Protein AF-A0A7W0JL51-F1 (afdb_monomer_lite)

Secondary structure (DSSP, 8-state):
---PPPPHHHHHHHHHHHTT--HHHHHHHHT--HHHHHHHHHHHHHHHHHHHHHHHHHHHHHTTTHHHHHTT--

Foldseek 3Di:
DDLDDQDPLLVQLVVCVVVVDDLVNSCVVVVHDSVVSVVSPVVSVVSVVVVVVVVVVVCVVPPPPVVVVVVVVD

Sequence (74 aa):
MSVPPLSMIEEQVVLLVAGGRSHRAVADELGLSVKTIEWHVVRARRKLEHAASLHDRVQDAVGPTAERQAARNG

pLDDT: mean 89.47, std 15.94, range [48.91, 98.69]

Radius of gyration: 19.19 Å; chains: 1; bounding box: 36×23×59 Å

Structure (mmCIF, N/CA/C/O backbone):
data_AF-A0A7W0JL51-F1
#
_entry.id   AF-A0A7W0JL51-F1
#
loop_
_atom_site.group_PDB
_atom_site.id
_atom_site.type_symbol
_atom_site.label_atom_id
_atom_site.label_alt_id
_atom_site.label_comp_id
_atom_site.label_asym_id
_atom_site.label_entity_id
_atom_site.label_seq_id
_atom_site.pdbx_PDB_ins_code
_atom_site.Cartn_x
_atom_site.Cartn_y
_atom_site.Cartn_z
_atom_site.occupancy
_atom_site.B_iso_or_equiv
_atom_site.auth_seq_id
_atom_site.auth_comp_id
_atom_site.auth_asym_id
_atom_site.auth_atom_id
_atom_site.pdbx_PDB_model_num
ATOM 1 N N . MET A 1 1 ? 15.510 12.890 -10.052 1.00 61.41 1 MET A N 1
ATOM 2 C CA . MET A 1 1 ? 15.094 12.498 -8.685 1.00 61.41 1 MET A CA 1
ATOM 3 C C . MET A 1 1 ? 14.980 10.985 -8.640 1.00 61.41 1 MET A C 1
ATOM 5 O O . MET A 1 1 ? 14.456 10.423 -9.592 1.00 61.41 1 MET A O 1
ATOM 9 N N . SER A 1 2 ? 15.508 10.346 -7.595 1.00 85.44 2 SER A N 1
ATOM 10 C CA . SER A 1 2 ? 15.380 8.895 -7.381 1.00 85.44 2 SER A CA 1
ATOM 11 C C . SER A 1 2 ? 13.978 8.549 -6.865 1.00 85.44 2 SER A C 1
ATOM 13 O O . SER A 1 2 ? 13.375 9.371 -6.169 1.00 85.44 2 SER A O 1
ATOM 15 N N . VAL A 1 3 ? 13.462 7.360 -7.191 1.00 89.50 3 VAL A N 1
ATOM 16 C CA . VAL A 1 3 ? 12.219 6.844 -6.597 1.00 89.50 3 VAL A CA 1
ATOM 17 C C . VAL A 1 3 ? 12.564 6.263 -5.223 1.00 89.50 3 VAL A C 1
ATOM 19 O O . VAL A 1 3 ? 13.316 5.291 -5.155 1.00 89.50 3 VAL A O 1
ATOM 22 N N . PRO A 1 4 ? 12.078 6.847 -4.113 1.00 92.44 4 PRO A N 1
ATOM 23 C CA . PRO A 1 4 ? 12.381 6.315 -2.793 1.00 92.44 4 PRO A CA 1
ATOM 24 C C . PRO A 1 4 ? 11.676 4.965 -2.593 1.00 92.44 4 PRO A C 1
ATOM 26 O O . PRO A 1 4 ? 10.514 4.834 -2.995 1.00 92.44 4 PRO A O 1
ATOM 29 N N . PRO A 1 5 ? 12.317 3.992 -1.922 1.00 95.81 5 PRO A N 1
ATOM 30 C CA . PRO A 1 5 ? 11.671 2.725 -1.601 1.00 95.81 5 PRO A CA 1
ATOM 31 C C . PRO A 1 5 ? 10.474 2.948 -0.669 1.00 95.81 5 PRO A C 1
ATOM 33 O O . PRO A 1 5 ? 10.375 3.979 0.017 1.00 95.81 5 PRO A O 1
ATOM 36 N N . LEU A 1 6 ? 9.560 1.978 -0.628 1.00 98.00 6 LEU A N 1
ATOM 37 C CA . LEU A 1 6 ? 8.562 1.916 0.437 1.00 98.00 6 LEU A CA 1
ATOM 38 C C . LEU A 1 6 ? 9.275 1.783 1.789 1.00 98.00 6 LEU A C 1
ATOM 40 O O . LEU A 1 6 ? 10.319 1.143 1.892 1.00 98.00 6 LEU A O 1
ATOM 44 N N . SER A 1 7 ? 8.737 2.420 2.826 1.00 98.12 7 SER A N 1
ATOM 45 C CA . SER A 1 7 ? 9.128 2.065 4.191 1.00 98.12 7 SER A CA 1
ATOM 46 C C . SER A 1 7 ? 8.507 0.721 4.580 1.00 98.12 7 SER A C 1
ATOM 48 O O . SER A 1 7 ? 7.502 0.319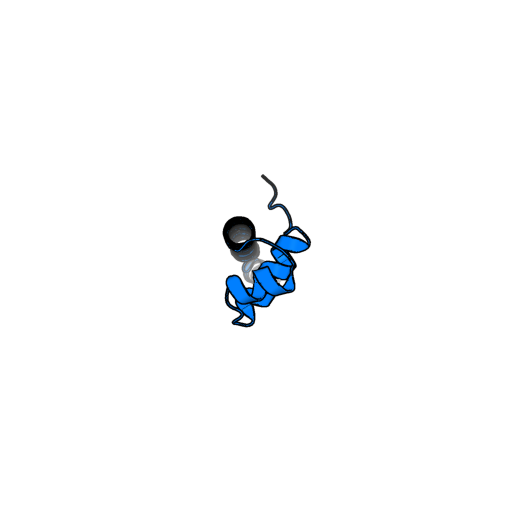 3.999 1.00 98.12 7 SER A O 1
ATOM 50 N N . MET A 1 8 ? 9.040 0.080 5.623 1.00 98.19 8 MET A N 1
ATOM 51 C CA . MET A 1 8 ? 8.492 -1.179 6.154 1.00 98.19 8 MET A CA 1
ATOM 52 C C . MET A 1 8 ? 6.983 -1.099 6.434 1.00 98.19 8 MET A C 1
ATOM 54 O O . MET A 1 8 ? 6.240 -2.011 6.090 1.00 98.19 8 MET A O 1
ATOM 58 N N . ILE A 1 9 ? 6.512 0.009 7.022 1.00 98.06 9 ILE A N 1
ATOM 59 C CA . ILE A 1 9 ? 5.081 0.206 7.299 1.00 98.06 9 ILE A CA 1
ATOM 60 C C . ILE A 1 9 ? 4.283 0.483 6.029 1.00 98.06 9 ILE A C 1
ATOM 62 O O . ILE A 1 9 ? 3.179 -0.027 5.890 1.00 98.06 9 ILE A O 1
ATOM 66 N N . GLU A 1 10 ? 4.817 1.266 5.091 1.00 98.62 10 GLU A N 1
ATOM 67 C CA . GLU A 1 10 ? 4.138 1.498 3.813 1.00 98.62 10 GLU A CA 1
ATOM 68 C C . GLU A 1 10 ? 3.951 0.188 3.041 1.00 98.62 10 GLU A C 1
ATOM 70 O O . GLU A 1 10 ? 2.862 -0.043 2.528 1.00 98.62 10 GLU A O 1
ATOM 75 N N . GLU A 1 11 ? 4.973 -0.673 3.013 1.00 98.56 11 GLU A N 1
ATOM 76 C CA . GLU A 1 11 ? 4.921 -2.010 2.415 1.00 98.56 11 GLU A CA 1
ATOM 77 C C . GLU A 1 11 ? 3.883 -2.905 3.106 1.00 98.56 11 GLU A C 1
ATOM 79 O O . GLU A 1 11 ? 2.994 -3.436 2.442 1.00 98.56 11 GLU A O 1
ATOM 84 N N . GLN A 1 12 ? 3.924 -3.012 4.438 1.00 98.38 12 GLN A N 1
ATOM 85 C CA . GLN A 1 12 ? 2.951 -3.804 5.200 1.00 98.38 12 GLN A CA 1
ATOM 86 C C . GLN A 1 12 ? 1.510 -3.347 4.952 1.00 98.38 12 GLN A C 1
ATOM 88 O O . GLN A 1 12 ? 0.632 -4.167 4.684 1.00 98.38 12 GLN A O 1
ATOM 93 N N . VAL A 1 13 ? 1.270 -2.033 4.994 1.00 98.56 13 VAL A N 1
ATOM 94 C CA . VAL A 1 13 ? -0.057 -1.454 4.773 1.00 98.56 13 VAL A CA 1
ATOM 95 C C . VAL A 1 13 ? -0.573 -1.784 3.375 1.00 98.56 13 VAL A C 1
ATOM 97 O O . VAL A 1 13 ? -1.703 -2.256 3.250 1.00 98.56 13 VAL A O 1
ATOM 100 N N . VAL A 1 14 ? 0.223 -1.568 2.320 1.00 97.62 14 VAL A N 1
ATOM 101 C CA . VAL A 1 14 ? -0.261 -1.827 0.954 1.00 97.62 14 VAL A CA 1
ATOM 102 C C . VAL A 1 14 ? -0.436 -3.310 0.662 1.00 97.62 14 VAL A C 1
ATOM 104 O O . VAL A 1 14 ? -1.367 -3.647 -0.061 1.00 97.62 14 VAL A O 1
ATOM 107 N N . LEU A 1 15 ? 0.379 -4.197 1.244 1.00 98.38 15 LEU A N 1
ATOM 108 C CA . LEU A 1 15 ? 0.208 -5.644 1.091 1.00 98.38 15 LEU A CA 1
ATOM 109 C C . LEU A 1 15 ? -1.087 -6.133 1.751 1.00 98.38 15 LEU A C 1
ATOM 111 O O . LEU A 1 15 ? -1.841 -6.884 1.134 1.00 98.38 15 LEU A O 1
ATOM 115 N N . LEU A 1 16 ? -1.395 -5.669 2.966 1.00 98.50 16 LEU A N 1
ATOM 116 C CA . LEU A 1 16 ? -2.644 -6.023 3.646 1.00 98.50 16 LEU A CA 1
ATOM 117 C C . LEU A 1 16 ? -3.872 -5.487 2.896 1.00 98.50 16 LEU A C 1
ATOM 119 O O . LEU A 1 16 ? -4.849 -6.216 2.713 1.00 98.50 16 LEU A O 1
ATOM 123 N N . VAL A 1 17 ? -3.817 -4.238 2.422 1.00 98.12 17 VAL A N 1
ATOM 124 C CA . VAL A 1 17 ? -4.896 -3.640 1.619 1.00 98.12 17 VAL A CA 1
ATOM 125 C C . VAL A 1 17 ? -5.061 -4.366 0.280 1.00 98.12 17 VAL A C 1
ATOM 127 O O . VAL A 1 17 ? -6.188 -4.676 -0.101 1.00 98.12 17 VAL A O 1
ATOM 130 N N . ALA A 1 18 ? -3.968 -4.702 -0.411 1.00 97.50 18 ALA A N 1
ATOM 131 C CA . ALA A 1 18 ? -4.003 -5.487 -1.649 1.00 97.50 18 ALA A CA 1
ATOM 132 C C . ALA A 1 18 ? -4.570 -6.901 -1.429 1.00 97.50 18 ALA A C 1
ATOM 134 O O . ALA A 1 18 ? -5.226 -7.444 -2.313 1.00 97.50 18 ALA A O 1
ATOM 135 N N . GLY A 1 19 ? -4.392 -7.462 -0.230 1.00 97.94 19 GLY A N 1
ATOM 136 C CA . GLY A 1 19 ? -5.045 -8.693 0.219 1.00 97.94 19 GLY A CA 1
ATOM 137 C C . GLY A 1 19 ? -6.539 -8.549 0.547 1.00 97.94 19 GLY A C 1
ATOM 138 O O . GLY A 1 19 ? -7.140 -9.493 1.052 1.00 97.94 19 GLY A O 1
ATOM 139 N N . GLY A 1 20 ? -7.148 -7.384 0.303 1.00 98.38 20 GLY A N 1
ATOM 140 C CA . GLY A 1 20 ? -8.574 -7.127 0.516 1.00 98.38 20 GLY A CA 1
ATOM 141 C C . GLY A 1 20 ? -8.946 -6.678 1.932 1.00 98.38 20 GLY A C 1
ATOM 142 O O . GLY A 1 20 ? -10.132 -6.574 2.250 1.00 98.38 20 GLY A O 1
ATOM 143 N N . ARG A 1 21 ? -7.972 -6.399 2.809 1.00 98.44 21 ARG A N 1
ATOM 144 C CA . ARG A 1 21 ? -8.256 -5.902 4.164 1.00 98.44 21 ARG A CA 1
ATOM 145 C C . ARG A 1 21 ? -8.722 -4.445 4.110 1.00 98.44 21 ARG A C 1
ATOM 147 O O . ARG A 1 21 ? -8.141 -3.612 3.418 1.00 98.44 21 ARG A O 1
ATOM 154 N N . SER A 1 22 ? -9.751 -4.115 4.891 1.00 98.62 22 SER A N 1
ATOM 155 C CA . SER A 1 22 ? -10.201 -2.728 5.049 1.00 98.62 22 SER A CA 1
ATOM 156 C C . SER A 1 22 ? -9.191 -1.912 5.860 1.00 98.62 22 SER A C 1
ATOM 158 O O . SER A 1 22 ? -8.513 -2.451 6.735 1.00 98.62 22 SER A O 1
ATOM 160 N N . HIS A 1 23 ? -9.132 -0.593 5.648 1.00 98.50 23 HIS A N 1
ATOM 161 C CA . HIS A 1 23 ? -8.224 0.283 6.405 1.00 98.50 23 HIS A CA 1
ATOM 162 C C . HIS A 1 23 ? -8.413 0.172 7.921 1.00 98.50 23 HIS A C 1
ATOM 164 O O . HIS A 1 23 ? -7.442 0.271 8.663 1.00 98.50 23 HIS A O 1
ATOM 170 N N . ARG A 1 24 ? -9.647 -0.070 8.382 1.00 98.69 24 ARG A N 1
ATOM 171 C CA . ARG A 1 24 ? -9.942 -0.307 9.798 1.00 98.69 24 ARG A CA 1
ATOM 172 C C . ARG A 1 24 ? -9.324 -1.610 10.299 1.00 98.69 24 ARG A C 1
ATOM 174 O O . ARG A 1 24 ? -8.640 -1.586 11.308 1.00 98.69 24 ARG A O 1
ATOM 181 N N . ALA A 1 25 ? -9.486 -2.709 9.563 1.00 98.69 25 ALA A N 1
ATOM 182 C CA . ALA A 1 25 ? -8.890 -3.988 9.944 1.00 98.69 25 ALA A CA 1
ATOM 183 C C . ALA A 1 25 ? -7.352 -3.941 9.949 1.00 98.69 25 ALA A C 1
ATOM 185 O O . ALA A 1 25 ? -6.729 -4.619 10.757 1.00 98.69 25 ALA A O 1
ATOM 186 N N . VAL A 1 26 ? -6.748 -3.153 9.055 1.00 98.69 26 VAL A N 1
ATOM 187 C CA . VAL A 1 26 ? -5.295 -2.916 9.033 1.00 98.69 26 VAL A CA 1
ATOM 188 C C . VAL A 1 26 ? -4.858 -2.027 10.199 1.00 98.69 26 VAL A C 1
ATOM 190 O O . VAL A 1 26 ? -3.847 -2.304 10.831 1.00 98.69 26 VAL A O 1
ATOM 193 N N . ALA A 1 27 ? -5.620 -0.974 10.507 1.00 98.69 27 ALA A N 1
ATOM 194 C CA . ALA A 1 27 ? -5.364 -0.094 11.645 1.00 98.69 27 ALA A CA 1
ATOM 195 C C . ALA A 1 27 ? -5.368 -0.876 12.967 1.00 98.69 27 ALA A C 1
ATOM 197 O O . ALA A 1 27 ? -4.428 -0.753 13.751 1.00 98.69 27 ALA A O 1
ATOM 198 N N . ASP A 1 28 ? -6.378 -1.729 13.154 1.00 98.62 28 ASP A N 1
ATOM 199 C CA . ASP A 1 28 ? -6.514 -2.592 14.327 1.00 98.62 28 ASP A CA 1
ATOM 200 C C . ASP A 1 28 ? -5.348 -3.598 14.423 1.00 98.62 28 ASP A C 1
ATOM 202 O O . ASP A 1 28 ? -4.780 -3.776 15.497 1.00 98.62 28 ASP A O 1
ATOM 206 N N . GLU A 1 29 ? -4.939 -4.212 13.304 1.00 98.19 29 GLU A N 1
ATOM 207 C CA . GLU A 1 29 ? -3.822 -5.172 13.263 1.00 98.19 29 GLU A CA 1
ATOM 208 C C . GLU A 1 29 ? -2.462 -4.528 13.563 1.00 98.19 29 GLU A C 1
ATOM 210 O O . GLU A 1 29 ? -1.644 -5.109 14.273 1.00 98.19 29 GLU A O 1
ATOM 215 N N . LEU A 1 30 ? -2.218 -3.324 13.044 1.00 97.75 30 LEU A N 1
ATOM 216 C CA . LEU A 1 30 ? -0.935 -2.634 13.189 1.00 97.75 30 LEU A CA 1
ATOM 217 C C . LEU A 1 30 ? -0.862 -1.735 14.435 1.00 97.75 30 LEU A C 1
ATOM 219 O O . LEU A 1 30 ? 0.175 -1.117 14.676 1.00 97.75 30 LEU A O 1
ATOM 223 N N . GLY A 1 31 ? -1.942 -1.625 15.217 1.00 98.19 31 GLY A N 1
ATOM 224 C CA . GLY A 1 31 ? -2.008 -0.731 16.378 1.00 98.19 31 GLY A CA 1
ATOM 225 C C . GLY A 1 31 ? -1.910 0.754 16.005 1.00 98.19 31 GLY A C 1
ATOM 226 O O . GLY A 1 31 ? -1.325 1.548 16.742 1.00 98.19 31 GLY A O 1
ATOM 227 N N . LEU A 1 32 ? -2.447 1.134 14.843 1.00 98.12 32 LEU A N 1
ATOM 228 C CA . LEU A 1 32 ? -2.389 2.489 14.287 1.00 98.12 32 LEU A CA 1
ATOM 229 C C . LEU A 1 32 ? -3.788 3.093 14.149 1.00 98.12 32 LEU A C 1
ATOM 231 O O . LEU A 1 32 ? -4.799 2.404 14.199 1.00 98.12 32 LEU A O 1
ATOM 235 N N . SER A 1 33 ? -3.865 4.408 13.930 1.00 98.69 33 SER A N 1
ATOM 236 C CA . SER A 1 33 ? -5.143 5.040 13.585 1.00 98.69 33 SER A CA 1
ATOM 237 C C . SER A 1 33 ? -5.502 4.792 12.116 1.00 98.69 33 SER A C 1
ATOM 239 O O . SER A 1 33 ? -4.620 4.760 11.257 1.00 98.69 33 SER A O 1
ATOM 241 N N . VAL A 1 34 ? -6.799 4.725 11.793 1.00 98.69 34 VAL A N 1
ATOM 242 C CA . VAL A 1 34 ? -7.275 4.643 10.394 1.00 98.69 34 VAL A CA 1
ATOM 243 C C . VAL A 1 34 ? -6.707 5.782 9.541 1.00 98.69 34 VAL A C 1
ATOM 245 O O . VAL A 1 34 ? -6.259 5.554 8.422 1.00 98.69 34 VAL A O 1
ATOM 248 N N . LYS A 1 35 ? -6.621 6.995 10.100 1.00 98.69 35 LYS A N 1
ATOM 249 C CA . LYS A 1 35 ? -6.030 8.160 9.426 1.00 98.69 35 LYS A CA 1
ATOM 250 C C . LYS A 1 35 ? -4.543 7.964 9.108 1.00 98.69 35 LYS A C 1
ATOM 252 O O . LYS A 1 35 ? -4.065 8.404 8.064 1.00 98.69 35 LYS A O 1
ATOM 257 N N . THR A 1 36 ? -3.807 7.297 9.995 1.00 98.44 36 THR A N 1
ATOM 258 C CA . THR A 1 36 ? -2.404 6.928 9.765 1.00 98.44 36 THR A CA 1
ATOM 259 C C . THR A 1 36 ? -2.298 5.921 8.622 1.00 98.44 36 THR A C 1
ATOM 261 O O . THR A 1 36 ? -1.454 6.093 7.745 1.00 98.44 36 THR A O 1
ATOM 264 N N . ILE A 1 37 ? -3.190 4.925 8.573 1.00 98.69 37 ILE A N 1
ATOM 265 C CA . ILE A 1 37 ? -3.257 3.960 7.466 1.00 9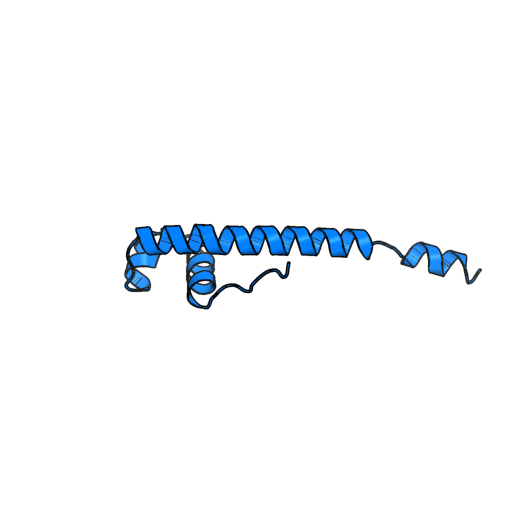8.69 37 ILE A CA 1
ATOM 266 C C . ILE A 1 37 ? -3.526 4.664 6.134 1.00 98.69 37 ILE A C 1
ATOM 268 O O . ILE A 1 37 ? -2.771 4.472 5.185 1.00 98.69 37 ILE A O 1
ATOM 272 N N . GLU A 1 38 ? -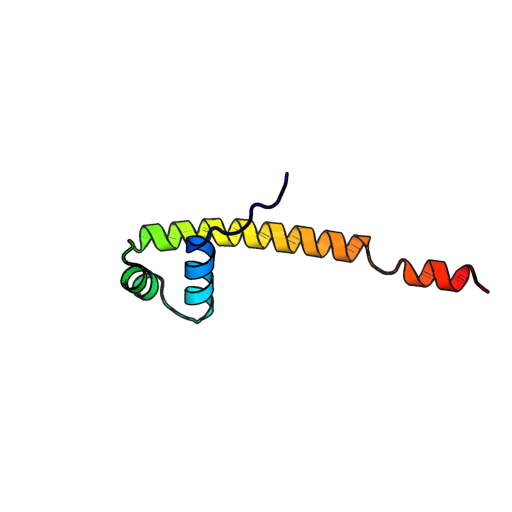4.535 5.533 6.065 1.00 98.62 38 GLU A N 1
ATOM 273 C CA . GLU A 1 38 ? -4.853 6.308 4.856 1.00 98.62 38 GLU A CA 1
ATOM 274 C C . GLU A 1 38 ? -3.655 7.131 4.369 1.00 98.62 38 GLU A C 1
ATOM 276 O O . GLU A 1 38 ? -3.343 7.151 3.175 1.00 98.62 38 GLU A O 1
ATOM 281 N N . TRP A 1 39 ? -2.937 7.770 5.295 1.00 98.69 39 TRP A N 1
ATOM 282 C CA . TRP A 1 39 ? -1.725 8.515 4.972 1.00 98.69 39 TRP A CA 1
ATOM 283 C C . TRP A 1 39 ? -0.625 7.617 4.387 1.00 98.69 39 TRP A C 1
ATOM 285 O O . TRP A 1 39 ? -0.022 7.975 3.368 1.00 98.69 39 TRP A O 1
ATOM 295 N N . HIS A 1 40 ? -0.388 6.441 4.980 1.00 98.56 40 HIS A N 1
ATOM 296 C CA . HIS A 1 40 ? 0.569 5.465 4.452 1.00 98.56 40 HIS A CA 1
ATOM 297 C C . HIS A 1 40 ? 0.170 4.968 3.062 1.00 98.56 40 HIS A C 1
ATOM 299 O O . HIS A 1 40 ? 1.026 4.936 2.179 1.00 98.56 40 HIS A O 1
ATOM 305 N N . VAL A 1 41 ? -1.113 4.667 2.829 1.00 98.50 41 VAL A N 1
ATOM 306 C CA . VAL A 1 41 ? -1.629 4.254 1.513 1.00 98.50 41 VAL A CA 1
ATOM 307 C C . VAL A 1 41 ? -1.361 5.331 0.461 1.00 98.50 41 VAL A C 1
ATOM 309 O O . VAL A 1 41 ? -0.814 5.030 -0.599 1.00 98.50 41 VAL A O 1
ATOM 312 N N . VAL A 1 42 ? -1.676 6.599 0.749 1.00 98.38 42 VAL A N 1
ATOM 313 C CA . VAL A 1 42 ? -1.444 7.710 -0.193 1.00 98.38 42 VAL A CA 1
ATOM 314 C C . VAL A 1 42 ? 0.041 7.859 -0.527 1.00 98.38 42 VAL A C 1
ATOM 316 O O . VAL A 1 42 ? 0.400 8.029 -1.695 1.00 98.38 42 VAL A O 1
ATOM 319 N N . ARG A 1 43 ? 0.923 7.792 0.476 1.00 98.12 43 ARG A N 1
ATOM 320 C CA . ARG A 1 43 ? 2.373 7.886 0.253 1.00 98.12 43 ARG A CA 1
ATOM 321 C C . ARG A 1 43 ? 2.921 6.705 -0.534 1.00 98.12 43 ARG A C 1
ATOM 323 O O . ARG A 1 43 ? 3.682 6.924 -1.475 1.00 98.12 43 ARG A O 1
ATOM 330 N N . ALA A 1 44 ? 2.547 5.487 -0.158 1.00 98.12 44 ALA A N 1
ATOM 331 C CA . ALA A 1 44 ? 2.994 4.273 -0.821 1.00 98.12 44 ALA A CA 1
ATOM 332 C C . ALA A 1 44 ? 2.546 4.258 -2.286 1.00 98.12 44 ALA A C 1
ATOM 334 O O . ALA A 1 44 ? 3.368 4.053 -3.176 1.00 98.12 44 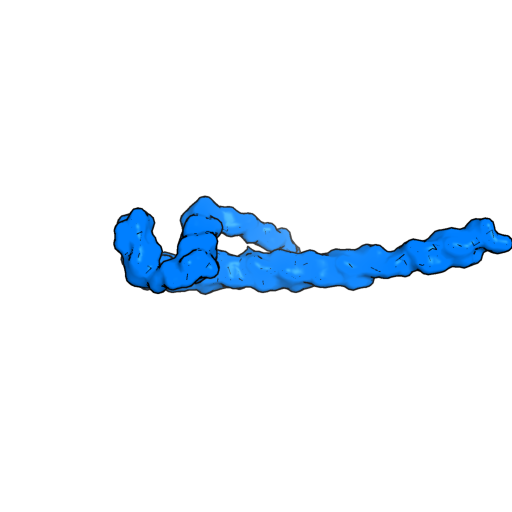ALA A O 1
ATOM 335 N N . ARG A 1 45 ? 1.279 4.604 -2.550 1.00 97.50 45 ARG A N 1
ATOM 336 C CA . ARG A 1 45 ? 0.728 4.704 -3.904 1.00 97.50 45 ARG A CA 1
ATOM 337 C C . ARG A 1 45 ? 1.537 5.652 -4.792 1.00 97.50 45 ARG A C 1
ATOM 339 O O . ARG A 1 45 ? 1.921 5.255 -5.883 1.00 97.50 45 ARG A O 1
ATOM 346 N N . ARG A 1 46 ? 1.880 6.855 -4.314 1.00 97.44 46 ARG A N 1
ATOM 347 C CA . ARG A 1 46 ? 2.714 7.801 -5.088 1.00 97.44 46 ARG A CA 1
ATOM 348 C C . ARG A 1 46 ? 4.086 7.224 -5.443 1.00 97.44 46 ARG A C 1
ATOM 350 O O . ARG A 1 46 ? 4.583 7.444 -6.543 1.00 97.44 46 ARG A O 1
ATOM 357 N N . LYS A 1 47 ? 4.716 6.498 -4.514 1.00 97.50 47 LYS A N 1
ATOM 358 C CA . LYS A 1 47 ? 6.016 5.855 -4.760 1.00 97.50 47 LYS A CA 1
ATOM 359 C C . LYS A 1 47 ? 5.900 4.748 -5.805 1.00 97.50 47 LYS A C 1
ATOM 361 O O . LYS A 1 47 ? 6.734 4.684 -6.702 1.00 97.50 47 LYS A O 1
ATOM 366 N N . LEU A 1 48 ? 4.858 3.924 -5.706 1.00 97.06 48 LEU A N 1
ATOM 367 C CA . LEU A 1 48 ? 4.581 2.843 -6.651 1.00 97.06 48 LEU A CA 1
ATOM 368 C C . LEU A 1 48 ? 4.254 3.374 -8.051 1.00 97.06 48 LEU A C 1
ATOM 370 O O . LEU A 1 48 ? 4.801 2.870 -9.022 1.00 97.06 48 LEU A O 1
ATOM 374 N N . GLU A 1 49 ? 3.446 4.431 -8.164 1.00 96.81 49 GLU A N 1
ATOM 375 C CA . GLU A 1 49 ? 3.147 5.094 -9.443 1.00 96.81 49 GLU A CA 1
ATOM 376 C C . GLU A 1 49 ? 4.420 5.640 -10.106 1.00 96.81 49 GLU A C 1
ATOM 378 O O . GLU A 1 49 ? 4.644 5.436 -11.299 1.00 96.81 49 GLU A O 1
ATOM 383 N N . HIS A 1 50 ? 5.302 6.284 -9.334 1.00 96.81 50 HIS A N 1
ATOM 384 C CA . HIS A 1 50 ? 6.592 6.740 -9.851 1.00 96.81 50 HIS A CA 1
ATOM 385 C C . HIS A 1 50 ? 7.505 5.580 -10.270 1.00 96.81 50 HIS A C 1
ATOM 387 O O . HIS A 1 50 ? 8.179 5.685 -11.294 1.00 96.81 50 HIS A O 1
ATOM 393 N N . ALA A 1 51 ? 7.540 4.490 -9.495 1.00 95.38 51 ALA A N 1
ATOM 394 C CA . ALA A 1 51 ? 8.324 3.303 -9.824 1.00 95.38 51 ALA A CA 1
ATOM 395 C C . ALA A 1 51 ? 7.828 2.647 -11.119 1.00 95.38 51 ALA A C 1
ATOM 397 O O . ALA A 1 51 ? 8.642 2.369 -11.994 1.00 95.38 51 ALA A O 1
ATOM 398 N N . ALA A 1 52 ? 6.511 2.469 -11.263 1.00 95.25 52 ALA A N 1
ATOM 399 C CA . ALA A 1 52 ? 5.883 1.919 -12.462 1.00 95.25 52 ALA A CA 1
ATOM 400 C C . ALA A 1 52 ? 6.167 2.793 -13.689 1.00 95.25 52 ALA A C 1
ATOM 402 O O . ALA A 1 52 ? 6.685 2.305 -14.685 1.00 95.25 52 ALA A O 1
ATOM 403 N N . SER A 1 53 ? 5.968 4.111 -13.580 1.00 95.38 53 SER A N 1
ATOM 404 C CA . SER A 1 53 ? 6.272 5.036 -14.678 1.00 95.38 53 SER A CA 1
ATOM 405 C C . SER A 1 53 ? 7.745 4.995 -15.096 1.00 95.38 53 SER A C 1
ATOM 407 O O . SER A 1 53 ? 8.062 5.055 -16.284 1.00 95.38 53 SER A O 1
ATOM 409 N N . LEU A 1 54 ? 8.669 4.908 -14.134 1.00 94.50 54 LEU A N 1
ATOM 410 C CA . LEU A 1 54 ? 10.090 4.780 -14.441 1.00 94.50 54 LEU A CA 1
ATOM 411 C C . LEU A 1 54 ? 10.405 3.431 -15.094 1.00 94.50 54 LEU A C 1
ATOM 413 O O . LEU A 1 54 ? 11.178 3.398 -16.048 1.00 94.50 54 LEU A O 1
ATOM 417 N N . HIS A 1 55 ? 9.815 2.347 -14.592 1.00 93.81 55 HIS A N 1
ATOM 418 C CA . HIS A 1 55 ? 9.952 1.012 -15.161 1.00 93.81 55 HIS A CA 1
ATOM 419 C C . HIS A 1 55 ? 9.504 0.990 -16.626 1.00 93.81 55 HIS A C 1
ATOM 421 O O . HIS A 1 55 ? 10.277 0.561 -17.477 1.00 93.81 55 HIS A O 1
ATOM 427 N N . ASP A 1 56 ? 8.326 1.533 -16.931 1.00 94.44 56 ASP A N 1
ATOM 428 C CA . ASP A 1 56 ? 7.787 1.579 -18.295 1.00 94.44 56 ASP A CA 1
ATOM 429 C C . ASP A 1 56 ? 8.707 2.372 -19.228 1.00 94.44 56 ASP A C 1
A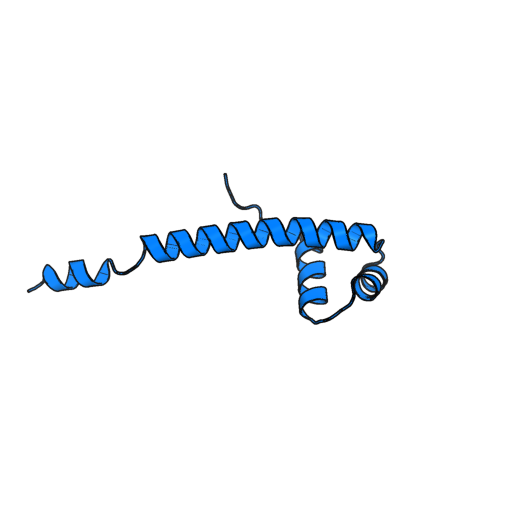TOM 431 O O . ASP A 1 56 ? 9.088 1.892 -20.289 1.00 94.44 56 ASP A O 1
ATOM 435 N N . ARG A 1 57 ? 9.202 3.533 -18.780 1.00 92.50 57 ARG A N 1
ATOM 436 C CA . ARG A 1 57 ? 10.176 4.327 -19.548 1.00 92.50 57 ARG A CA 1
ATOM 437 C C . ARG A 1 57 ? 11.477 3.578 -19.828 1.00 92.50 57 ARG A C 1
ATOM 439 O O . ARG A 1 57 ? 12.084 3.782 -20.877 1.00 92.50 57 ARG A O 1
ATOM 446 N N . VAL A 1 58 ? 11.949 2.775 -18.874 1.00 93.69 58 VAL A N 1
ATOM 447 C CA . VAL A 1 58 ? 13.137 1.935 -19.068 1.00 93.69 58 VAL A CA 1
ATOM 448 C C . VAL A 1 58 ? 12.830 0.825 -20.069 1.00 93.69 58 VAL A C 1
ATOM 450 O O . VAL A 1 58 ? 13.643 0.606 -20.959 1.00 93.69 58 VAL A O 1
ATOM 453 N N . GLN A 1 59 ? 11.670 0.172 -19.980 1.00 90.06 59 GLN A N 1
ATOM 454 C CA . GLN A 1 59 ? 11.251 -0.848 -20.947 1.00 90.06 59 GLN A CA 1
ATOM 455 C C . GLN A 1 59 ? 11.122 -0.275 -22.363 1.00 90.06 59 GLN A C 1
ATOM 457 O O . GLN A 1 59 ? 11.633 -0.879 -23.299 1.00 90.06 59 GLN A O 1
ATOM 462 N N . ASP A 1 60 ? 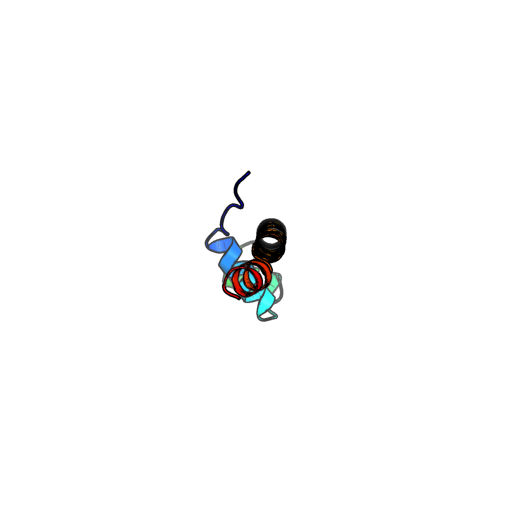10.550 0.918 -22.524 1.00 90.19 60 ASP A N 1
ATOM 463 C CA . ASP A 1 60 ? 10.438 1.590 -23.824 1.00 90.19 60 ASP A CA 1
ATOM 464 C C . ASP A 1 60 ? 11.813 1.933 -24.415 1.00 90.19 60 ASP A C 1
ATOM 466 O O . ASP A 1 60 ? 12.056 1.752 -25.609 1.00 90.19 60 ASP A O 1
ATOM 470 N N . ALA A 1 61 ? 12.740 2.407 -23.576 1.00 89.56 61 ALA A N 1
ATOM 471 C CA . ALA A 1 61 ? 14.095 2.759 -23.998 1.00 89.56 61 ALA A CA 1
ATOM 472 C C . ALA A 1 61 ? 14.978 1.531 -24.290 1.00 89.56 61 ALA A C 1
ATOM 474 O O . ALA A 1 61 ? 15.875 1.607 -25.130 1.00 89.56 61 ALA A O 1
ATOM 475 N N . VAL A 1 62 ? 14.748 0.418 -23.586 1.00 86.69 62 VAL A N 1
ATOM 476 C CA . VAL A 1 62 ? 15.465 -0.861 -23.752 1.00 86.69 62 VAL A CA 1
ATOM 477 C C . VAL A 1 62 ? 14.787 -1.762 -24.801 1.00 86.69 62 VAL A C 1
ATOM 479 O O . VAL A 1 62 ? 15.405 -2.716 -25.285 1.00 86.69 62 VAL A O 1
ATOM 482 N N . GLY A 1 63 ? 13.561 -1.422 -25.220 1.00 72.44 63 GLY A N 1
ATOM 483 C CA . GLY A 1 63 ? 12.829 -2.010 -26.345 1.00 72.44 63 GLY A CA 1
ATOM 484 C C . GLY A 1 63 ? 13.670 -2.089 -27.629 1.00 72.44 63 GLY A C 1
ATOM 485 O O . GLY A 1 63 ? 14.691 -1.410 -27.759 1.00 72.44 63 GLY A O 1
ATOM 486 N N . PRO A 1 64 ? 13.323 -2.989 -28.568 1.00 60.91 64 PRO A N 1
ATOM 487 C CA . PRO A 1 64 ? 14.275 -3.864 -29.240 1.00 60.91 64 PRO A CA 1
ATOM 488 C C . PRO A 1 64 ? 15.383 -3.102 -29.972 1.00 60.91 64 PRO A C 1
ATOM 490 O O . PRO A 1 64 ? 15.325 -2.801 -31.162 1.00 60.91 64 PRO A O 1
ATOM 493 N N . THR A 1 65 ? 16.502 -2.955 -29.267 1.00 57.09 65 THR A N 1
ATOM 494 C CA . THR A 1 65 ? 17.831 -2.820 -29.876 1.00 57.09 65 THR A CA 1
ATOM 495 C C . THR A 1 65 ? 18.237 -4.137 -30.581 1.00 57.09 65 THR A C 1
ATOM 497 O O . THR A 1 65 ? 19.180 -4.160 -31.370 1.00 57.09 65 THR A O 1
ATOM 500 N N . ALA A 1 66 ? 17.469 -5.221 -30.378 1.00 52.88 66 ALA A N 1
ATOM 501 C CA . ALA A 1 66 ? 17.652 -6.543 -30.979 1.00 52.88 66 ALA A CA 1
ATOM 502 C C . ALA A 1 66 ? 17.514 -6.567 -32.517 1.00 52.88 66 ALA A C 1
ATOM 504 O O . ALA A 1 66 ? 18.305 -7.236 -33.180 1.00 52.88 66 ALA A O 1
ATOM 505 N N . GLU A 1 67 ? 16.603 -5.789 -33.116 1.00 50.62 67 GLU A N 1
ATOM 506 C CA . GLU A 1 67 ? 16.448 -5.768 -34.585 1.00 50.62 67 GLU A CA 1
ATOM 507 C C . GLU A 1 67 ? 17.628 -5.083 -35.295 1.00 50.62 67 GLU A C 1
ATOM 509 O O . GLU A 1 67 ? 18.004 -5.455 -36.405 1.00 50.62 67 GLU A O 1
ATOM 514 N N . ARG A 1 68 ? 18.306 -4.139 -34.626 1.00 53.44 68 ARG A N 1
ATOM 515 C CA . ARG A 1 68 ? 19.479 -3.448 -35.191 1.00 53.44 68 ARG A CA 1
ATOM 516 C C . ARG A 1 68 ? 20.755 -4.292 -35.143 1.00 53.44 68 ARG A C 1
ATOM 518 O O . ARG A 1 68 ? 21.685 -4.006 -35.891 1.00 53.44 68 ARG A O 1
ATOM 525 N N . GLN A 1 69 ? 20.824 -5.307 -34.277 1.00 52.47 69 GLN A N 1
ATOM 526 C CA . GLN A 1 69 ? 21.963 -6.231 -34.217 1.00 52.47 69 GLN A CA 1
ATOM 527 C C . GLN A 1 69 ? 21.847 -7.334 -35.285 1.00 52.47 69 GLN A C 1
ATOM 529 O O . GLN A 1 69 ? 22.857 -7.700 -35.879 1.00 52.47 69 GLN A O 1
ATOM 534 N N . ALA A 1 70 ? 20.626 -7.801 -35.583 1.00 52.66 70 ALA A N 1
ATOM 535 C CA . ALA A 1 70 ? 20.367 -8.796 -36.628 1.00 52.66 70 ALA A CA 1
ATOM 536 C C . ALA A 1 70 ? 20.669 -8.266 -38.044 1.00 52.66 70 ALA A C 1
ATOM 538 O O . ALA A 1 70 ? 21.231 -8.989 -38.858 1.00 52.66 70 ALA A O 1
ATOM 539 N N . ALA A 1 71 ? 20.396 -6.984 -38.311 1.00 54.38 71 ALA A N 1
ATOM 540 C CA . ALA A 1 71 ? 20.708 -6.334 -39.589 1.00 54.38 71 ALA A CA 1
ATOM 541 C C . ALA A 1 71 ? 22.194 -5.953 -39.777 1.00 54.38 71 ALA A C 1
ATOM 543 O O . ALA A 1 71 ? 22.570 -5.494 -40.849 1.00 54.38 71 ALA A O 1
ATOM 544 N N . ARG A 1 72 ? 23.038 -6.093 -38.743 1.00 53.56 72 ARG A N 1
ATOM 545 C CA . ARG A 1 72 ? 24.485 -5.805 -38.815 1.00 53.56 72 ARG A CA 1
ATOM 546 C C . ARG A 1 72 ? 25.361 -7.045 -39.018 1.00 53.56 72 ARG A C 1
ATOM 548 O O . ARG A 1 72 ? 26.548 -6.886 -39.275 1.00 53.56 72 ARG A O 1
ATOM 555 N N . ASN A 1 73 ? 24.793 -8.245 -38.889 1.00 56.12 73 ASN A N 1
ATOM 556 C CA . ASN A 1 73 ? 25.511 -9.520 -39.007 1.00 56.12 73 ASN A CA 1
ATOM 557 C C . ASN A 1 73 ? 25.142 -10.310 -40.280 1.00 56.12 73 ASN A C 1
ATOM 559 O O . ASN A 1 73 ? 25.528 -11.474 -40.393 1.00 56.12 73 ASN A O 1
ATOM 563 N N . GLY A 1 74 ? 24.372 -9.708 -41.191 1.00 48.91 74 GLY A N 1
ATOM 564 C CA . GLY A 1 74 ? 24.085 -10.226 -42.533 1.00 48.91 74 GLY A CA 1
ATOM 565 C C . GLY A 1 74 ? 24.699 -9.317 -43.582 1.00 48.91 74 GLY A C 1
ATOM 566 O O . GLY A 1 74 ? 25.144 -9.858 -44.614 1.00 48.91 74 GLY A O 1
#